Protein AF-A0A7S9CWT5-F1 (afdb_monomer_lite)

Radius of gyration: 16.92 Å; chains: 1; bounding box: 35×38×44 Å

Structure (mmCIF, N/CA/C/O backbone):
data_AF-A0A7S9CWT5-F1
#
_entry.id   AF-A0A7S9CWT5-F1
#
loop_
_atom_site.group_PDB
_atom_site.id
_atom_site.type_symbol
_atom_site.label_atom_id
_atom_site.label_alt_id
_atom_site.label_comp_id
_atom_site.label_asym_id
_atom_site.label_entity_id
_atom_site.label_seq_id
_atom_site.pdbx_PDB_ins_code
_atom_site.Cartn_x
_atom_site.Cartn_y
_atom_site.Cartn_z
_atom_site.occupancy
_atom_site.B_iso_or_equiv
_atom_site.auth_seq_id
_atom_site.auth_comp_id
_atom_site.auth_asym_id
_atom_site.auth_atom_id
_atom_site.pdbx_PDB_model_num
ATOM 1 N N . MET A 1 1 ? -3.783 -3.669 18.165 1.00 46.44 1 MET A N 1
ATOM 2 C CA . MET A 1 1 ? -3.503 -4.380 16.907 1.00 46.44 1 MET A CA 1
ATOM 3 C C . MET A 1 1 ? -2.010 -4.296 16.676 1.00 46.44 1 MET A C 1
ATOM 5 O O . MET A 1 1 ? -1.497 -3.202 16.475 1.00 46.44 1 MET A O 1
ATOM 9 N N . SER A 1 2 ? -1.308 -5.406 16.859 1.00 40.69 2 SER A N 1
ATOM 10 C CA . SER A 1 2 ? 0.125 -5.488 16.589 1.00 40.69 2 SER A CA 1
ATOM 11 C C . SER A 1 2 ? 0.314 -5.320 15.083 1.00 40.69 2 SER A C 1
ATOM 13 O O . SER A 1 2 ? -0.292 -6.064 14.318 1.00 40.69 2 SER A O 1
ATOM 15 N N . ALA A 1 3 ? 1.085 -4.327 14.641 1.00 51.75 3 ALA A N 1
ATOM 16 C CA . ALA A 1 3 ? 1.483 -4.261 13.240 1.00 51.75 3 ALA A CA 1
ATOM 17 C C . ALA A 1 3 ? 2.348 -5.497 12.954 1.00 51.75 3 ALA A C 1
ATOM 19 O O . ALA A 1 3 ? 3.345 -5.715 13.643 1.00 51.75 3 ALA A O 1
ATOM 20 N N . SER A 1 4 ? 1.946 -6.331 11.996 1.00 55.41 4 SER A N 1
ATOM 21 C CA . SER A 1 4 ? 2.753 -7.474 11.569 1.00 55.41 4 SER A CA 1
ATOM 22 C C . SER A 1 4 ? 4.128 -6.981 11.119 1.00 55.41 4 SER A C 1
ATOM 24 O O . SER A 1 4 ? 4.222 -6.036 10.332 1.00 55.41 4 SER A O 1
ATOM 26 N N . VAL A 1 5 ? 5.190 -7.619 11.607 1.00 56.69 5 VAL A N 1
ATOM 27 C CA . VAL A 1 5 ? 6.544 -7.424 11.082 1.00 56.69 5 VAL A CA 1
ATOM 28 C C . VAL A 1 5 ? 6.696 -8.267 9.820 1.00 56.69 5 VAL A C 1
ATOM 30 O O . VAL A 1 5 ? 6.209 -9.395 9.741 1.00 56.69 5 VAL A O 1
ATOM 33 N N . ALA A 1 6 ? 7.373 -7.698 8.826 1.00 55.94 6 ALA A N 1
ATOM 34 C CA . ALA A 1 6 ? 7.677 -8.330 7.553 1.00 55.94 6 ALA A CA 1
ATOM 35 C C . ALA A 1 6 ? 8.203 -9.770 7.739 1.00 55.94 6 ALA A C 1
ATOM 37 O O . ALA A 1 6 ? 9.281 -9.981 8.290 1.00 55.94 6 ALA A O 1
ATOM 38 N N . GLY A 1 7 ? 7.449 -10.764 7.259 1.00 55.72 7 GLY A N 1
ATOM 39 C CA . GLY A 1 7 ? 7.902 -12.158 7.160 1.00 55.72 7 GLY A CA 1
ATOM 40 C C . GLY A 1 7 ? 7.844 -13.022 8.429 1.00 55.72 7 GLY A C 1
ATOM 41 O O . GLY A 1 7 ? 8.304 -14.159 8.359 1.00 55.72 7 GLY A O 1
ATOM 42 N N . THR A 1 8 ? 7.291 -12.553 9.557 1.00 54.16 8 THR A N 1
ATOM 43 C CA . THR A 1 8 ? 7.206 -13.368 10.794 1.00 54.16 8 THR A CA 1
ATOM 44 C C . THR A 1 8 ? 5.799 -13.847 11.153 1.00 54.16 8 THR A C 1
ATOM 46 O O . THR A 1 8 ? 5.676 -14.836 11.873 1.00 54.16 8 THR A O 1
ATOM 49 N N . THR A 1 9 ? 4.743 -13.215 10.629 1.00 64.44 9 THR A N 1
ATOM 50 C CA . THR A 1 9 ? 3.347 -13.651 10.812 1.00 64.44 9 THR A CA 1
ATOM 51 C C . THR A 1 9 ? 2.561 -13.545 9.510 1.00 64.44 9 THR A C 1
ATOM 53 O O . THR A 1 9 ? 2.816 -12.660 8.690 1.00 64.44 9 THR A O 1
ATOM 56 N N . GLN A 1 10 ? 1.598 -14.447 9.318 1.00 70.25 10 GLN A N 1
ATOM 57 C CA . GLN A 1 10 ? 0.665 -14.376 8.197 1.00 70.25 10 GLN A CA 1
ATOM 58 C C . GLN A 1 10 ? -0.193 -13.107 8.327 1.00 70.25 10 GLN A C 1
ATOM 60 O O . GLN A 1 10 ? -0.483 -12.656 9.435 1.00 70.25 10 GLN A O 1
ATOM 65 N N . ILE A 1 11 ? -0.505 -12.466 7.199 1.00 79.06 11 ILE A N 1
ATOM 66 C CA . ILE A 1 11 ? -1.246 -11.199 7.182 1.00 79.06 11 ILE A CA 1
ATOM 67 C C . ILE A 1 11 ? -2.722 -11.499 6.941 1.00 79.06 11 ILE A C 1
ATOM 69 O O . ILE A 1 11 ? -3.057 -12.102 5.926 1.00 79.06 11 ILE A O 1
ATOM 73 N N . ASP A 1 12 ? -3.605 -11.032 7.820 1.00 79.44 12 ASP A N 1
ATOM 74 C CA . ASP A 1 12 ? -5.055 -11.206 7.644 1.00 79.44 12 ASP A CA 1
ATOM 75 C C . ASP A 1 12 ? -5.628 -10.296 6.551 1.00 79.44 12 ASP A C 1
ATOM 77 O O . ASP A 1 12 ? -6.552 -10.675 5.831 1.00 79.44 12 ASP A O 1
ATOM 81 N N . GLY A 1 13 ? -5.063 -9.096 6.405 1.00 84.56 13 GLY A N 1
ATOM 82 C CA . GLY A 1 13 ? -5.418 -8.123 5.378 1.00 84.56 13 GLY A CA 1
ATOM 83 C C . GLY A 1 13 ? -4.906 -6.720 5.701 1.00 84.56 13 GLY A C 1
ATOM 84 O O . GLY A 1 13 ? -4.028 -6.534 6.544 1.00 84.56 13 GLY A O 1
ATOM 85 N N . ILE A 1 14 ? -5.4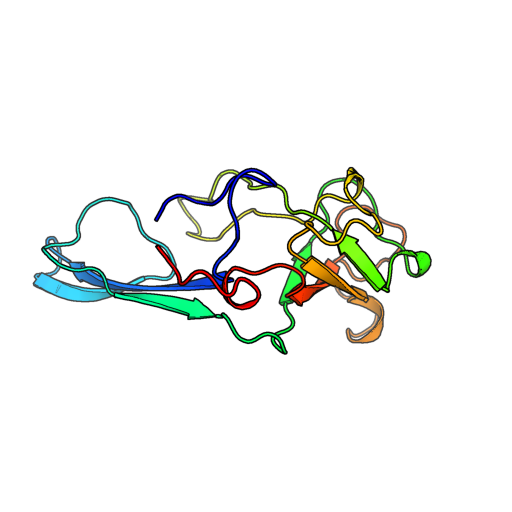73 -5.715 5.034 1.00 87.12 14 ILE A N 1
ATOM 86 C CA . ILE A 1 14 ? -5.133 -4.302 5.242 1.00 87.12 14 ILE A CA 1
ATOM 87 C C . ILE A 1 14 ? -6.119 -3.665 6.221 1.00 87.12 14 ILE A C 1
ATOM 89 O O . ILE A 1 14 ? -7.326 -3.657 5.985 1.00 87.12 14 ILE A O 1
ATOM 93 N N . PHE A 1 15 ? -5.613 -3.095 7.313 1.00 85.31 15 PHE A N 1
ATOM 94 C CA . PHE A 1 15 ? -6.437 -2.364 8.273 1.00 85.31 15 PHE A CA 1
ATOM 95 C C . PHE A 1 15 ? -7.048 -1.111 7.632 1.00 85.31 15 PHE A C 1
ATOM 97 O O . PHE A 1 15 ? -6.331 -0.267 7.098 1.00 85.31 15 PHE A O 1
ATOM 104 N N . TYR A 1 16 ? -8.373 -0.990 7.703 1.00 85.25 16 TYR A N 1
ATOM 105 C CA . TYR A 1 16 ? -9.122 0.145 7.159 1.00 85.25 16 TYR A CA 1
ATOM 106 C C . TYR A 1 16 ? -9.514 1.162 8.240 1.00 85.25 16 TYR A C 1
ATOM 108 O O . TYR A 1 16 ? -9.666 2.351 7.966 1.00 85.25 16 TYR A O 1
ATOM 116 N N . GLY A 1 17 ? -9.665 0.704 9.481 1.00 86.06 17 GLY A N 1
ATOM 117 C CA . GLY A 1 17 ? -10.006 1.547 10.619 1.00 86.06 17 GLY A CA 1
ATOM 118 C C . GLY A 1 17 ? -10.663 0.756 11.738 1.00 86.06 17 GLY A C 1
ATOM 119 O O . GLY A 1 17 ? -10.850 -0.459 11.646 1.00 86.06 17 GLY A O 1
ATOM 120 N N . CYS A 1 18 ? -11.012 1.442 12.818 1.00 87.75 18 CYS A N 1
ATOM 121 C CA . CYS A 1 18 ? -11.715 0.836 13.939 1.00 87.75 18 CYS A CA 1
ATOM 122 C C . CYS A 1 18 ? -12.784 1.763 14.511 1.00 87.75 18 CYS A C 1
ATOM 124 O O . CYS A 1 18 ? -12.681 2.989 14.439 1.00 87.75 18 CYS A O 1
ATOM 126 N N . THR A 1 19 ? -13.802 1.157 15.116 1.00 88.88 19 THR A N 1
ATOM 127 C CA . THR A 1 19 ? -14.762 1.857 15.967 1.00 88.88 19 THR A CA 1
ATOM 128 C C . THR A 1 19 ? -14.649 1.372 17.395 1.00 88.88 19 THR A C 1
ATOM 130 O O . THR A 1 19 ? -14.633 0.165 17.635 1.00 88.88 19 THR A O 1
ATOM 133 N N . TYR A 1 20 ? -14.635 2.305 18.340 1.00 87.12 20 TYR A N 1
ATOM 134 C CA . TYR A 1 20 ? -14.626 1.991 19.766 1.00 87.12 20 TYR A CA 1
ATOM 135 C C . TYR A 1 20 ? -15.349 3.063 20.582 1.00 87.12 20 TYR A C 1
ATOM 137 O O . TYR A 1 20 ? -15.540 4.192 20.121 1.00 87.12 20 TYR A O 1
ATOM 145 N N . LEU A 1 21 ? -15.747 2.717 21.808 1.00 87.25 21 LEU A N 1
ATOM 146 C CA . LEU A 1 21 ? -16.288 3.667 22.778 1.00 87.25 21 LEU A CA 1
ATOM 147 C C . LEU A 1 21 ? -15.147 4.495 23.379 1.00 87.25 21 LEU A C 1
ATOM 149 O O . LEU A 1 21 ? -14.323 3.974 24.131 1.00 87.25 21 LEU A O 1
ATOM 153 N N . SER A 1 22 ? -15.086 5.787 23.052 1.00 82.62 22 SER A N 1
ATOM 154 C CA . SER A 1 22 ? -14.072 6.685 23.609 1.00 82.62 22 SER A CA 1
ATOM 155 C C . SER A 1 22 ? -14.395 7.027 25.063 1.00 82.62 22 SER A C 1
ATOM 157 O O . SER A 1 22 ? -15.443 7.611 25.334 1.00 82.62 22 SER A O 1
ATOM 159 N N . THR A 1 23 ? -13.478 6.742 25.993 1.00 82.06 23 THR A N 1
ATOM 160 C CA . THR A 1 23 ? -13.635 7.124 27.412 1.00 82.06 23 THR A CA 1
ATOM 161 C C . THR A 1 23 ? -13.594 8.633 27.627 1.00 82.06 23 THR A C 1
ATOM 163 O O . THR A 1 23 ? -14.246 9.139 28.534 1.00 82.06 23 THR A O 1
ATOM 166 N N . ALA A 1 24 ? -12.861 9.359 26.781 1.00 82.81 24 ALA A N 1
ATOM 167 C CA . ALA A 1 24 ? -12.751 10.813 26.853 1.00 82.81 24 ALA A CA 1
ATOM 168 C C . ALA A 1 24 ? -14.009 11.529 26.336 1.00 82.81 24 ALA A C 1
ATOM 170 O O . ALA A 1 24 ? -14.367 12.589 26.839 1.00 82.81 24 ALA A O 1
ATOM 171 N N . LEU A 1 25 ? -14.670 10.961 25.321 1.00 84.50 25 LEU A N 1
ATOM 172 C CA . LEU A 1 25 ? -15.819 11.585 24.653 1.00 84.50 25 LEU A CA 1
ATOM 173 C C . LEU A 1 25 ? -17.167 10.955 25.036 1.00 84.50 25 LEU A C 1
ATOM 175 O O . LEU A 1 25 ? -18.206 11.489 24.655 1.00 84.50 25 LEU A O 1
ATOM 179 N N . GLY A 1 26 ? -17.166 9.815 25.733 1.00 84.75 26 GLY A N 1
ATOM 180 C CA . GLY A 1 26 ? -18.373 9.108 26.176 1.00 84.75 26 GLY A CA 1
ATOM 181 C C . GLY A 1 26 ? -19.252 8.564 25.043 1.00 84.75 26 GLY A C 1
ATOM 182 O O . GLY A 1 26 ? -20.428 8.291 25.264 1.00 84.75 26 GLY A O 1
ATOM 183 N N . ARG A 1 27 ? -18.718 8.431 23.822 1.00 85.88 27 ARG A N 1
ATOM 184 C CA . ARG A 1 27 ? -19.462 7.983 22.633 1.00 85.88 27 ARG A CA 1
ATOM 185 C C . ARG A 1 27 ? -18.615 7.107 21.718 1.00 85.88 27 ARG A C 1
ATOM 187 O O . ARG A 1 27 ? -17.384 7.151 21.778 1.00 85.88 27 ARG A O 1
ATOM 194 N N . GLN A 1 28 ? -19.275 6.343 20.851 1.00 86.12 28 GLN A N 1
ATOM 195 C CA . GLN A 1 28 ? -18.601 5.564 19.817 1.00 86.12 28 GLN A CA 1
ATOM 196 C C . GLN A 1 28 ? -17.975 6.503 18.781 1.00 86.12 28 GLN A C 1
ATOM 198 O O . GLN A 1 28 ? -18.616 7.444 18.306 1.00 86.12 28 GLN A O 1
ATOM 203 N N . VAL A 1 29 ? -16.708 6.262 18.458 1.00 87.81 29 VAL A N 1
ATOM 204 C CA . VAL A 1 29 ? -15.942 7.047 17.488 1.00 87.81 29 VAL A CA 1
ATOM 205 C C . VAL A 1 29 ? -15.323 6.131 16.446 1.00 87.81 29 VAL A C 1
ATOM 207 O O . VAL A 1 29 ? -14.901 5.023 16.768 1.00 87.81 29 VAL A O 1
ATOM 210 N N . TRP A 1 30 ? -15.273 6.609 15.205 1.00 88.06 30 TRP A N 1
ATOM 211 C CA . TRP A 1 30 ? -14.456 6.022 14.148 1.00 88.06 30 TRP A CA 1
ATOM 212 C C . TRP A 1 30 ? -13.048 6.609 14.216 1.00 88.06 30 TRP A C 1
ATOM 214 O O . TRP A 1 30 ? -12.902 7.825 14.348 1.00 88.06 30 TRP A O 1
ATOM 224 N N . GLN A 1 31 ? -12.030 5.760 14.097 1.00 84.19 31 GLN A N 1
ATOM 225 C CA . GLN A 1 31 ? -10.635 6.167 13.964 1.00 84.19 31 GLN A CA 1
ATOM 226 C C . GLN A 1 31 ? -9.957 5.382 12.838 1.00 84.19 31 GLN A C 1
ATOM 228 O O . GLN A 1 31 ? -10.157 4.176 12.684 1.00 84.19 31 GLN A O 1
ATOM 233 N N . ASN A 1 32 ? -9.116 6.070 12.068 1.00 81.56 32 ASN A N 1
ATOM 234 C CA . ASN A 1 32 ? -8.270 5.477 11.024 1.00 81.56 32 ASN A CA 1
ATOM 235 C C . ASN A 1 32 ? -7.039 4.746 11.594 1.00 81.56 32 ASN A C 1
ATOM 237 O O . ASN A 1 32 ? -6.366 4.021 10.867 1.00 81.56 32 ASN A O 1
ATOM 241 N N . TYR A 1 33 ? -6.757 4.912 12.886 1.00 79.94 33 TYR A N 1
ATOM 242 C CA . TYR A 1 33 ? -5.690 4.234 13.613 1.00 79.94 33 TYR A CA 1
ATOM 243 C C . TYR A 1 33 ? -6.181 3.800 14.999 1.00 79.94 33 TYR A C 1
ATOM 245 O O . TYR A 1 33 ? -7.174 4.314 15.512 1.00 79.94 33 TYR A O 1
ATOM 253 N N . TYR A 1 34 ? -5.472 2.864 15.629 1.00 77.50 34 TYR A N 1
ATOM 254 C CA . TYR A 1 34 ? -5.745 2.468 17.009 1.00 77.50 34 TYR A CA 1
ATOM 255 C C . TYR A 1 34 ? -4.603 2.909 17.929 1.00 77.50 34 TYR A C 1
ATOM 257 O O . TYR A 1 34 ? -3.495 2.385 17.844 1.00 77.50 34 TYR A O 1
ATOM 265 N N . ALA A 1 35 ? -4.882 3.850 18.837 1.00 69.88 35 ALA A N 1
ATOM 266 C CA . ALA A 1 35 ? -3.892 4.448 19.739 1.00 69.88 35 ALA A CA 1
ATOM 267 C C . ALA A 1 35 ? -3.452 3.540 20.908 1.00 69.88 35 ALA A C 1
ATOM 269 O O . ALA A 1 35 ? -2.664 3.961 21.752 1.00 69.88 35 ALA A O 1
ATOM 270 N N . GLY A 1 36 ? -3.992 2.321 21.019 1.00 68.69 36 GLY A N 1
ATOM 271 C CA . GLY A 1 36 ? -3.672 1.392 22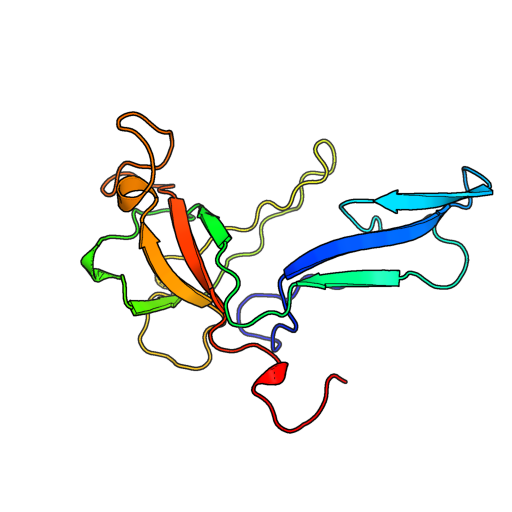.111 1.00 68.69 36 GLY A CA 1
ATOM 272 C C . GLY A 1 36 ? -4.303 1.737 23.466 1.00 68.69 36 GLY A C 1
ATOM 273 O O . GLY A 1 36 ? -4.289 0.901 24.363 1.00 68.69 36 GLY A O 1
ATOM 274 N N . SER A 1 37 ? -4.872 2.935 23.619 1.00 66.00 37 SER A N 1
ATOM 275 C CA . SER A 1 37 ? -5.462 3.449 24.859 1.00 66.00 37 SER A CA 1
ATOM 276 C C . SER A 1 37 ? -6.671 4.350 24.563 1.00 66.00 37 SER A C 1
ATOM 278 O O . SER A 1 37 ? -6.807 4.876 23.459 1.00 66.00 37 SER A O 1
ATOM 280 N N . GLY A 1 38 ? -7.575 4.509 25.536 1.00 63.16 38 GLY A N 1
ATOM 281 C CA . GLY A 1 38 ? -8.748 5.392 25.415 1.00 63.16 38 GLY A CA 1
ATOM 282 C C . GLY A 1 38 ? -10.021 4.740 24.864 1.00 63.16 38 GLY A C 1
ATOM 283 O O . GLY A 1 38 ? -11.029 5.431 24.698 1.00 63.16 38 GLY A O 1
ATOM 284 N N . ALA A 1 39 ? -9.995 3.429 24.615 1.00 68.38 39 ALA A N 1
ATOM 285 C CA . ALA A 1 39 ? -11.188 2.624 24.388 1.00 68.38 39 ALA A CA 1
ATOM 286 C C . ALA A 1 39 ? -11.694 2.037 25.714 1.00 68.38 39 ALA A C 1
ATOM 288 O O . ALA A 1 39 ? -10.907 1.504 26.496 1.00 68.38 39 ALA A O 1
ATOM 289 N N . ALA A 1 40 ? -12.998 2.137 25.968 1.00 67.25 40 ALA A N 1
ATOM 290 C CA . ALA A 1 40 ? -13.673 1.344 26.990 1.00 67.25 40 ALA A CA 1
ATOM 291 C C . ALA A 1 40 ? -14.317 0.119 26.335 1.00 67.25 40 ALA A C 1
ATOM 293 O O . ALA A 1 40 ? -15.169 0.271 25.463 1.00 67.25 40 ALA A O 1
ATOM 294 N N . GLY A 1 41 ? -13.946 -1.076 26.796 1.00 74.25 41 GLY A N 1
ATOM 295 C CA . GLY A 1 41 ? -14.520 -2.333 26.314 1.00 74.25 41 GLY A CA 1
ATOM 296 C C . GLY A 1 41 ? -14.013 -2.749 24.932 1.00 74.25 41 GLY A C 1
ATOM 297 O O . GLY A 1 41 ? -12.848 -2.528 24.597 1.00 74.25 41 GLY A O 1
ATOM 298 N N . ASP A 1 42 ? -14.895 -3.383 24.159 1.00 80.00 42 ASP A N 1
ATOM 299 C CA . ASP A 1 42 ? -14.555 -4.012 22.884 1.00 80.00 42 ASP A CA 1
ATOM 300 C C . ASP A 1 42 ? -14.257 -2.990 21.777 1.00 80.00 42 ASP A C 1
ATOM 302 O O . ASP A 1 42 ? -14.891 -1.936 21.657 1.00 80.00 42 ASP A O 1
ATOM 306 N N . VAL A 1 43 ? -13.288 -3.334 20.928 1.00 83.44 43 VAL A N 1
ATOM 307 C CA . VAL A 1 43 ? -12.890 -2.551 19.754 1.00 83.44 43 VAL A CA 1
ATOM 308 C C . VAL A 1 43 ? -13.260 -3.338 18.506 1.00 83.44 43 VAL A C 1
ATOM 310 O O . VAL A 1 43 ? -12.778 -4.450 18.302 1.00 83.44 43 VAL A O 1
ATOM 313 N N . THR A 1 44 ? -14.077 -2.752 17.633 1.00 86.06 44 THR A N 1
ATOM 314 C CA . THR A 1 44 ? -14.396 -3.350 16.332 1.00 86.06 44 THR A CA 1
ATOM 315 C C . THR A 1 44 ? -13.406 -2.840 15.290 1.00 86.06 44 THR A C 1
ATOM 317 O O . THR A 1 44 ? -13.408 -1.652 14.965 1.00 86.06 44 THR A O 1
ATOM 320 N N . ALA A 1 45 ? -12.555 -3.724 14.771 1.00 85.75 45 ALA A N 1
ATOM 321 C CA . ALA A 1 45 ? -11.604 -3.425 13.702 1.00 85.75 45 ALA A CA 1
ATOM 322 C C . ALA A 1 45 ? -12.151 -3.857 12.335 1.00 85.75 45 ALA A C 1
ATOM 324 O O . ALA A 1 45 ? -12.724 -4.936 12.198 1.00 85.75 45 ALA A O 1
ATOM 325 N N . TYR A 1 46 ? -11.930 -3.027 11.321 1.00 87.31 46 TYR A N 1
ATOM 326 C CA . TYR A 1 46 ? -12.311 -3.285 9.938 1.00 87.31 46 TYR A CA 1
ATOM 327 C C . TYR A 1 46 ? -11.051 -3.569 9.128 1.00 87.31 46 TYR A C 1
ATOM 329 O O . TYR A 1 46 ? -10.123 -2.756 9.095 1.00 87.31 46 TYR A O 1
ATOM 337 N N . ILE A 1 47 ? -11.019 -4.731 8.482 1.00 86.38 47 ILE A N 1
ATOM 338 C CA . ILE A 1 47 ? -9.870 -5.211 7.715 1.00 86.38 47 ILE A CA 1
ATOM 339 C C . ILE A 1 47 ? -10.345 -5.526 6.297 1.00 86.38 47 ILE A C 1
ATOM 341 O O . ILE A 1 47 ? -11.277 -6.309 6.101 1.00 86.38 47 ILE A O 1
ATOM 345 N N . CYS A 1 48 ? -9.703 -4.916 5.303 1.00 88.00 48 CYS A N 1
ATOM 346 C CA . CYS A 1 48 ? -9.879 -5.287 3.910 1.00 88.00 48 CYS A CA 1
ATOM 347 C C . CYS A 1 48 ? -9.104 -6.575 3.650 1.00 88.00 48 CYS A C 1
ATOM 349 O O . CYS A 1 48 ? -7.876 -6.609 3.710 1.00 88.00 48 CYS A O 1
ATOM 351 N N . THR A 1 49 ? -9.850 -7.635 3.388 1.00 85.25 49 THR A N 1
ATOM 352 C CA . THR A 1 49 ? -9.326 -8.991 3.220 1.00 85.25 49 THR A CA 1
ATOM 353 C C . THR A 1 49 ? -9.572 -9.531 1.809 1.00 85.25 49 THR A C 1
ATOM 355 O O . THR A 1 49 ? -9.142 -10.639 1.485 1.00 85.25 49 THR A O 1
ATOM 358 N N . ASP A 1 50 ? -10.280 -8.769 0.971 1.00 85.00 50 ASP A N 1
ATOM 359 C CA . ASP A 1 50 ? -10.664 -9.136 -0.391 1.00 85.00 50 ASP A CA 1
ATOM 360 C C . ASP A 1 50 ? -9.428 -9.481 -1.250 1.00 85.00 50 ASP A C 1
ATOM 362 O O . ASP A 1 50 ? -8.529 -8.645 -1.373 1.00 85.00 50 ASP A O 1
ATOM 366 N N . PRO A 1 51 ? -9.344 -10.702 -1.822 1.00 76.56 51 PRO A N 1
ATOM 367 C CA . PRO A 1 51 ? -8.217 -11.096 -2.664 1.00 76.56 51 PRO A CA 1
ATOM 368 C C . PRO A 1 51 ? -8.104 -10.284 -3.962 1.00 76.56 51 PRO A C 1
ATOM 370 O O . PRO A 1 51 ? -7.010 -10.217 -4.524 1.00 76.56 51 PRO A O 1
ATOM 373 N N . GLU A 1 52 ? -9.197 -9.683 -4.439 1.00 84.25 52 GLU A N 1
ATOM 374 C CA . GLU A 1 52 ? -9.208 -8.858 -5.653 1.00 84.25 52 GLU A CA 1
ATOM 375 C C . GLU A 1 52 ? -8.901 -7.382 -5.368 1.00 84.25 52 GLU A C 1
ATOM 377 O O . GLU A 1 52 ? -8.700 -6.601 -6.301 1.00 84.25 52 GLU A O 1
ATOM 382 N N . ALA A 1 53 ? -8.801 -6.987 -4.093 1.00 87.56 53 ALA A N 1
ATOM 383 C CA . ALA A 1 53 ? -8.444 -5.622 -3.743 1.00 87.56 53 ALA A CA 1
ATOM 384 C C . ALA A 1 53 ? -7.020 -5.283 -4.207 1.00 87.56 53 ALA A C 1
ATOM 386 O O . ALA A 1 53 ? -6.049 -6.004 -3.950 1.00 87.56 53 ALA A O 1
ATOM 387 N N . GLN A 1 54 ? -6.909 -4.132 -4.867 1.00 92.25 54 GLN A N 1
ATOM 388 C CA . GLN A 1 54 ? -5.651 -3.559 -5.320 1.00 92.25 54 GLN A CA 1
ATOM 389 C C . GLN A 1 54 ? -5.348 -2.284 -4.540 1.00 92.25 54 GLN A C 1
ATOM 391 O O . GLN A 1 54 ? -6.223 -1.444 -4.323 1.00 92.25 54 GLN A O 1
ATOM 396 N N . PHE A 1 55 ? -4.089 -2.127 -4.145 1.00 91.75 55 PHE A N 1
ATOM 397 C CA . PHE A 1 55 ? -3.629 -1.001 -3.343 1.00 91.75 55 PHE A CA 1
ATOM 398 C C . PHE A 1 55 ? -2.459 -0.316 -4.029 1.00 91.75 55 PHE A C 1
ATOM 400 O O . PHE A 1 55 ? -1.541 -0.973 -4.513 1.00 91.75 55 PHE A O 1
ATOM 407 N N . ILE A 1 56 ? -2.472 1.015 -4.035 1.00 93.12 56 ILE A N 1
ATOM 408 C CA . ILE A 1 56 ? -1.324 1.803 -4.479 1.00 93.12 56 ILE A CA 1
ATOM 409 C C . ILE A 1 56 ? -0.413 2.019 -3.276 1.00 93.12 56 ILE A C 1
ATOM 411 O O . ILE A 1 56 ? -0.819 2.633 -2.288 1.00 93.12 56 ILE A O 1
ATOM 415 N N . VAL A 1 57 ? 0.829 1.567 -3.384 1.00 92.12 57 VAL A N 1
ATOM 416 C CA . VAL A 1 57 ? 1.840 1.656 -2.330 1.00 92.12 57 VAL A CA 1
ATOM 417 C C . VAL A 1 57 ? 3.135 2.231 -2.888 1.00 92.12 57 VAL A C 1
ATOM 419 O O . VAL A 1 57 ? 3.461 2.057 -4.060 1.00 92.12 57 VAL A O 1
ATOM 422 N N . GLN A 1 58 ? 3.855 2.974 -2.054 1.00 92.75 58 GLN A N 1
ATOM 423 C CA . GLN A 1 58 ? 5.149 3.540 -2.410 1.00 92.75 58 GLN A CA 1
ATOM 424 C C . GLN A 1 58 ? 6.259 2.514 -2.185 1.00 92.75 58 GLN A C 1
ATOM 426 O O . GLN A 1 58 ? 6.227 1.743 -1.223 1.00 92.75 58 GLN A O 1
ATOM 431 N N . SER A 1 59 ? 7.258 2.537 -3.052 1.00 93.31 59 SER A N 1
ATOM 432 C CA . SER A 1 59 ? 8.488 1.783 -2.883 1.00 93.31 59 SER A CA 1
ATOM 433 C C . SER A 1 59 ? 9.426 2.467 -1.859 1.00 93.31 59 SER A C 1
ATOM 435 O O . SER A 1 59 ? 9.385 3.686 -1.676 1.00 93.31 59 SER A O 1
ATOM 437 N N . ASN A 1 60 ? 10.227 1.685 -1.121 1.00 88.25 60 ASN A N 1
ATOM 438 C CA . ASN A 1 60 ? 11.093 2.181 -0.044 1.00 88.25 60 ASN A CA 1
ATOM 439 C C . ASN A 1 60 ? 12.363 2.927 -0.505 1.00 88.25 60 ASN A C 1
ATOM 441 O O . ASN A 1 60 ? 12.510 4.080 -0.147 1.00 88.25 60 ASN A O 1
ATOM 445 N N . ASN A 1 61 ? 13.290 2.313 -1.257 1.00 84.88 61 ASN A N 1
ATOM 446 C CA . ASN A 1 61 ? 14.603 2.938 -1.529 1.00 84.88 61 ASN A CA 1
ATOM 447 C C . ASN A 1 61 ? 15.035 2.988 -3.011 1.00 84.88 61 ASN A C 1
ATOM 449 O O . ASN A 1 61 ? 15.863 3.813 -3.384 1.00 84.88 61 ASN A O 1
ATOM 453 N N . THR A 1 62 ? 14.493 2.127 -3.873 1.00 90.94 62 THR A N 1
ATOM 454 C CA . THR A 1 62 ? 14.836 2.049 -5.307 1.00 90.94 62 THR A CA 1
ATOM 455 C C . THR A 1 62 ? 13.584 2.013 -6.179 1.00 90.94 62 THR A C 1
ATOM 457 O O . THR A 1 62 ? 12.481 1.794 -5.691 1.00 90.94 62 THR A O 1
ATOM 460 N N . ALA A 1 63 ? 13.701 2.232 -7.484 1.00 92.31 63 ALA A N 1
ATOM 461 C CA . ALA A 1 63 ? 12.541 2.051 -8.350 1.00 92.31 63 ALA A CA 1
ATOM 462 C C . ALA A 1 63 ? 12.146 0.565 -8.429 1.00 92.31 63 ALA A C 1
ATOM 464 O O . ALA A 1 63 ? 13.017 -0.305 -8.479 1.00 92.31 63 ALA A O 1
ATOM 465 N N . ILE A 1 64 ? 10.843 0.286 -8.458 1.00 93.88 64 ILE A N 1
ATOM 466 C CA . ILE A 1 64 ? 10.293 -0.990 -8.935 1.00 93.88 64 ILE A CA 1
ATOM 467 C C . ILE A 1 64 ? 10.058 -0.854 -10.438 1.00 93.88 64 ILE A C 1
ATOM 469 O O . ILE A 1 64 ? 9.344 0.053 -10.875 1.00 93.88 64 ILE A O 1
ATOM 473 N N . ALA A 1 65 ? 10.660 -1.738 -11.222 1.00 93.56 65 ALA A N 1
ATOM 474 C CA . ALA A 1 65 ? 10.651 -1.669 -12.672 1.00 93.56 65 ALA A CA 1
ATOM 475 C C . ALA A 1 65 ? 9.466 -2.434 -13.276 1.00 93.56 65 ALA A C 1
ATOM 477 O O . ALA A 1 65 ? 8.809 -3.258 -12.644 1.00 93.56 65 ALA A O 1
ATOM 478 N N . PHE A 1 66 ? 9.223 -2.205 -14.568 1.00 92.75 66 PHE A N 1
ATOM 479 C CA . PHE A 1 66 ? 8.184 -2.923 -15.314 1.00 92.75 66 PHE A CA 1
ATOM 480 C C . PHE A 1 66 ? 8.435 -4.440 -15.360 1.00 92.75 66 PHE A C 1
ATOM 482 O O . PHE A 1 66 ? 7.494 -5.224 -15.411 1.00 92.75 66 PHE A O 1
ATOM 489 N N . ALA A 1 67 ? 9.704 -4.855 -15.305 1.00 94.25 67 ALA A N 1
ATOM 490 C CA . ALA A 1 67 ? 10.095 -6.262 -15.273 1.00 94.25 67 ALA A CA 1
ATOM 491 C C . ALA A 1 67 ? 9.701 -6.979 -13.967 1.00 94.25 67 ALA A C 1
ATOM 493 O O . ALA A 1 67 ? 9.615 -8.203 -13.960 1.00 94.25 67 ALA A O 1
ATOM 494 N N . ASP A 1 68 ? 9.433 -6.232 -12.892 1.00 94.00 68 ASP A N 1
ATOM 495 C CA . ASP A 1 68 ? 9.051 -6.788 -11.589 1.00 94.00 68 ASP A CA 1
ATOM 496 C C . ASP A 1 68 ? 7.543 -7.085 -11.500 1.00 94.00 68 ASP A C 1
ATOM 498 O O . ASP A 1 68 ? 7.074 -7.697 -10.538 1.00 94.00 68 ASP A O 1
ATOM 502 N N . ILE A 1 69 ? 6.759 -6.671 -12.505 1.00 94.00 69 ILE A N 1
ATOM 503 C CA . ILE A 1 69 ? 5.329 -6.979 -12.571 1.00 94.00 69 ILE A CA 1
ATOM 504 C C . ILE A 1 69 ? 5.150 -8.499 -12.634 1.00 94.00 69 ILE A C 1
ATOM 506 O O . ILE A 1 69 ? 5.702 -9.191 -13.487 1.00 94.00 69 ILE A O 1
ATOM 510 N N . GLY A 1 70 ? 4.332 -9.020 -11.723 1.00 93.12 70 GLY A N 1
ATOM 511 C CA . GLY A 1 70 ? 4.080 -10.445 -11.567 1.00 93.12 70 GLY A CA 1
ATOM 512 C C . GLY A 1 70 ? 4.947 -11.125 -10.509 1.00 93.12 70 GLY A C 1
ATOM 513 O O . GLY A 1 70 ? 4.591 -12.247 -10.134 1.00 93.12 70 GLY A O 1
ATOM 514 N N . ALA A 1 71 ? 5.994 -10.468 -9.996 1.00 95.62 71 ALA A N 1
ATOM 515 C CA . ALA A 1 71 ? 6.770 -10.938 -8.853 1.00 95.62 71 ALA A CA 1
ATOM 516 C C . ALA A 1 71 ? 6.050 -10.663 -7.521 1.00 95.62 71 ALA A C 1
ATOM 518 O O . ALA A 1 71 ? 5.145 -9.823 -7.428 1.00 95.62 71 ALA A O 1
ATOM 519 N N . ASN A 1 72 ? 6.464 -11.384 -6.480 1.00 93.94 72 ASN A N 1
ATOM 520 C CA . ASN A 1 72 ? 5.972 -11.193 -5.123 1.00 93.94 72 ASN A CA 1
ATOM 521 C C . ASN A 1 72 ? 6.935 -10.298 -4.339 1.00 93.94 72 ASN A C 1
ATOM 523 O O . ASN A 1 72 ? 8.140 -10.289 -4.594 1.00 93.94 72 ASN A O 1
ATOM 527 N N . ILE A 1 73 ? 6.399 -9.548 -3.382 1.00 93.00 73 ILE A N 1
ATOM 528 C CA . ILE A 1 73 ? 7.142 -8.535 -2.634 1.00 93.00 73 ILE A CA 1
ATOM 529 C C . ILE A 1 73 ? 6.677 -8.493 -1.175 1.00 93.00 73 ILE A C 1
ATOM 531 O O . ILE A 1 73 ? 5.510 -8.753 -0.858 1.00 93.00 73 ILE A O 1
ATOM 535 N N . ASN A 1 74 ? 7.606 -8.179 -0.278 1.00 91.69 74 ASN A N 1
ATOM 536 C CA . ASN A 1 74 ? 7.320 -7.867 1.113 1.00 91.69 74 ASN A CA 1
ATOM 537 C C . ASN A 1 74 ? 7.179 -6.357 1.324 1.00 91.69 74 ASN A C 1
ATOM 539 O O . ASN A 1 74 ? 7.502 -5.532 0.471 1.00 91.69 74 ASN A O 1
ATOM 543 N N . PHE A 1 75 ? 6.715 -5.986 2.504 1.00 89.62 75 PHE A N 1
ATOM 544 C CA . PHE A 1 75 ? 6.667 -4.602 2.942 1.00 89.62 75 PHE A CA 1
ATOM 545 C C . PHE A 1 75 ? 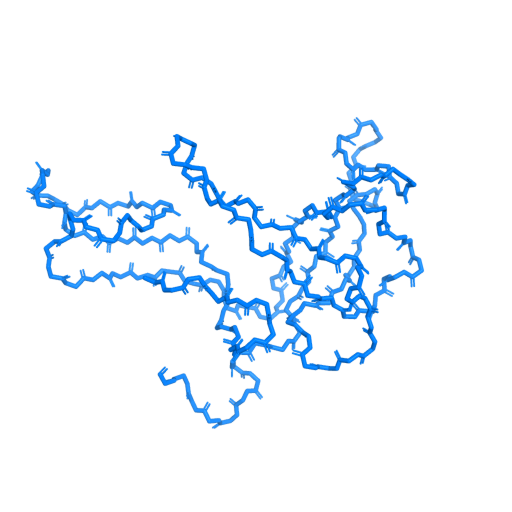7.679 -4.375 4.057 1.00 89.62 75 PHE A C 1
ATOM 547 O O . PHE A 1 75 ? 8.067 -5.301 4.763 1.00 89.62 75 PHE A O 1
ATOM 554 N N . VAL A 1 76 ? 8.073 -3.125 4.234 1.00 88.56 76 VAL A N 1
ATOM 555 C CA . VAL A 1 76 ? 8.770 -2.646 5.417 1.00 88.56 76 VAL A CA 1
ATOM 556 C C . VAL A 1 76 ? 7.791 -1.795 6.217 1.00 88.56 76 VAL A C 1
ATOM 558 O O . VAL A 1 76 ? 7.170 -0.864 5.697 1.00 88.56 76 VAL A O 1
ATOM 561 N N . ALA A 1 77 ? 7.615 -2.141 7.490 1.00 80.62 77 ALA A N 1
ATOM 562 C CA . ALA A 1 77 ? 6.823 -1.335 8.405 1.00 80.62 77 ALA A CA 1
ATOM 563 C C . ALA A 1 77 ? 7.640 -0.101 8.811 1.00 80.62 77 ALA A C 1
ATOM 565 O O . ALA A 1 77 ? 8.716 -0.226 9.394 1.00 80.62 77 ALA A O 1
ATOM 566 N N . GLY A 1 78 ? 7.132 1.088 8.493 1.00 75.19 78 GLY A N 1
ATOM 567 C CA . GLY A 1 78 ? 7.681 2.344 8.996 1.00 75.19 78 GLY A CA 1
ATOM 568 C C . GLY A 1 78 ? 7.118 2.704 10.372 1.00 75.19 78 GLY A C 1
ATOM 569 O O . GLY A 1 78 ? 6.107 2.156 10.816 1.00 75.19 78 GLY A O 1
ATOM 570 N N . THR A 1 79 ? 7.747 3.672 11.042 1.00 75.75 79 THR A N 1
ATOM 571 C CA . THR A 1 79 ? 7.201 4.272 12.269 1.00 75.75 79 THR A CA 1
ATOM 572 C C . THR A 1 79 ? 5.943 5.073 11.924 1.00 75.75 79 THR A C 1
ATOM 574 O O . THR A 1 79 ? 6.052 6.036 11.156 1.00 75.75 79 THR A O 1
ATOM 577 N N . PRO A 1 80 ? 4.755 4.722 12.452 1.00 71.00 80 PRO A N 1
ATOM 578 C CA . PRO A 1 80 ? 3.527 5.460 12.170 1.00 71.00 80 PRO A CA 1
ATOM 579 C C . PRO A 1 80 ? 3.662 6.936 12.553 1.00 71.00 80 PRO A C 1
ATOM 581 O O . PRO A 1 80 ? 4.258 7.266 13.581 1.00 71.00 80 PRO A O 1
ATOM 584 N N . ASN A 1 81 ? 3.094 7.833 11.747 1.00 72.94 81 ASN A N 1
ATOM 585 C CA . ASN A 1 81 ? 3.124 9.258 12.057 1.00 72.94 81 ASN A CA 1
ATOM 586 C C . ASN A 1 81 ? 2.015 9.584 13.069 1.00 72.94 81 ASN A C 1
ATOM 588 O O . ASN A 1 81 ? 0.833 9.504 12.748 1.00 72.94 81 ASN A O 1
ATOM 592 N N . SER A 1 82 ? 2.387 9.972 14.290 1.00 69.12 82 SER A N 1
ATOM 593 C CA . SER A 1 82 ? 1.437 10.287 15.366 1.00 69.12 82 SER A CA 1
ATOM 594 C C . SER A 1 82 ? 0.655 11.587 15.149 1.00 69.12 82 SER A C 1
ATOM 596 O O . SER A 1 82 ? -0.386 11.782 15.771 1.00 69.12 82 SER A O 1
ATOM 598 N N . THR A 1 83 ? 1.129 12.474 14.271 1.00 72.75 83 THR A N 1
ATOM 599 C CA . THR A 1 83 ? 0.458 13.735 13.930 1.00 72.75 83 THR A CA 1
ATOM 600 C C . THR A 1 83 ? -0.579 13.533 12.831 1.00 72.75 83 THR A C 1
ATOM 602 O O . THR A 1 83 ? -1.721 13.955 12.984 1.00 72.75 83 THR A O 1
ATOM 605 N N . THR A 1 84 ? -0.202 12.875 11.731 1.00 75.12 84 THR A N 1
ATOM 606 C CA . THR A 1 84 ? -1.107 12.649 10.589 1.00 75.12 84 THR A CA 1
ATOM 607 C C . THR A 1 84 ? -1.931 11.372 10.720 1.00 75.12 84 THR A C 1
ATOM 609 O O . THR A 1 84 ? -2.892 11.194 9.978 1.00 75.12 84 THR A O 1
ATOM 612 N N . GLN A 1 85 ? -1.573 10.499 11.669 1.00 72.31 85 GLN A N 1
ATOM 613 C CA . GLN A 1 85 ? -2.245 9.229 11.964 1.00 72.31 85 GLN A CA 1
ATOM 614 C C . GLN A 1 85 ? -2.270 8.267 10.765 1.00 72.31 85 GLN A C 1
ATOM 616 O O . GLN A 1 85 ? -3.101 7.365 10.695 1.00 72.31 85 GLN A O 1
ATOM 621 N N . PHE A 1 86 ? -1.340 8.445 9.822 1.00 73.62 86 PHE A N 1
ATOM 622 C CA . PHE A 1 86 ? -1.189 7.582 8.656 1.00 73.62 86 PHE A CA 1
ATOM 623 C C . PHE A 1 86 ? -0.062 6.566 8.836 1.00 73.62 86 PHE A C 1
ATOM 625 O O . PHE A 1 86 ? 0.949 6.813 9.504 1.00 73.62 86 PHE A O 1
ATOM 632 N N . ALA A 1 87 ? -0.243 5.417 8.185 1.00 76.12 87 ALA A N 1
ATOM 633 C CA . ALA A 1 87 ? 0.800 4.418 8.041 1.00 76.12 87 ALA A CA 1
ATOM 634 C C . ALA A 1 87 ? 1.936 4.956 7.159 1.00 76.12 87 ALA A C 1
ATOM 636 O O . ALA A 1 87 ? 1.706 5.639 6.165 1.00 76.12 87 ALA A O 1
ATOM 637 N N . THR A 1 88 ? 3.16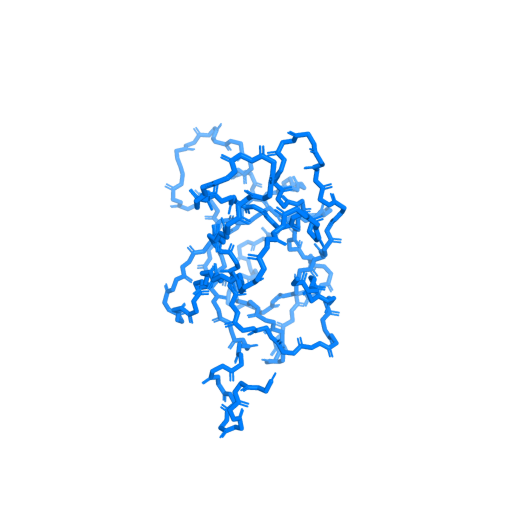4 4.597 7.514 1.00 82.94 88 THR A N 1
ATOM 638 C CA . THR A 1 88 ? 4.394 4.937 6.779 1.00 82.94 88 THR A CA 1
ATOM 639 C C . THR A 1 88 ? 5.037 3.690 6.171 1.00 82.94 88 THR A C 1
ATOM 641 O O . THR A 1 88 ? 6.232 3.658 5.897 1.00 82.94 88 THR A O 1
ATOM 644 N N . SER A 1 89 ? 4.244 2.628 6.001 1.00 86.62 89 SER A N 1
ATOM 645 C CA . SER A 1 89 ? 4.715 1.375 5.415 1.00 86.62 89 SER A CA 1
ATOM 646 C C . SER A 1 89 ? 4.953 1.542 3.917 1.00 86.62 89 SER A C 1
ATOM 648 O O . SER A 1 89 ? 4.158 2.177 3.223 1.00 86.62 89 SER A O 1
ATOM 650 N N . ALA A 1 90 ? 6.030 0.938 3.432 1.00 90.19 90 ALA A N 1
ATOM 651 C CA . ALA A 1 90 ? 6.418 0.932 2.027 1.00 90.19 90 ALA A CA 1
ATOM 652 C C . ALA A 1 90 ? 6.665 -0.507 1.569 1.00 90.19 90 ALA A C 1
ATOM 654 O O . ALA A 1 90 ? 6.885 -1.392 2.396 1.00 90.19 90 ALA A O 1
ATOM 655 N N . VAL A 1 91 ? 6.647 -0.760 0.263 1.00 91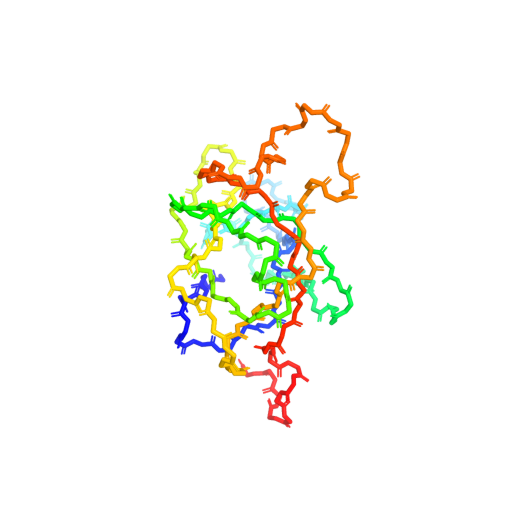.94 91 VAL A N 1
ATOM 656 C CA . VAL A 1 91 ? 7.108 -2.053 -0.263 1.00 91.94 91 VAL A CA 1
ATOM 657 C C . VAL A 1 91 ? 8.627 -2.078 -0.378 1.00 91.94 91 VAL A C 1
ATOM 659 O O . VAL A 1 91 ? 9.245 -1.091 -0.787 1.00 91.94 91 VAL A O 1
ATOM 662 N N . ASP A 1 92 ? 9.225 -3.206 0.002 1.00 92.06 92 ASP A N 1
ATOM 663 C CA . ASP A 1 92 ? 10.674 -3.382 0.028 1.00 92.06 92 ASP A CA 1
ATOM 664 C C . ASP A 1 92 ? 11.150 -4.079 -1.248 1.00 92.06 92 ASP A C 1
ATOM 666 O O . ASP A 1 92 ? 10.975 -5.284 -1.441 1.00 92.06 92 ASP A O 1
ATOM 670 N N . GLN A 1 93 ? 11.789 -3.306 -2.117 1.00 92.25 93 GLN A N 1
ATOM 671 C CA . GLN A 1 93 ? 12.286 -3.751 -3.415 1.00 92.25 93 GLN A CA 1
ATOM 672 C C . GLN A 1 93 ? 13.342 -4.852 -3.289 1.00 92.25 93 GLN A C 1
ATOM 674 O O . GLN A 1 93 ? 13.459 -5.691 -4.178 1.00 92.25 93 GLN A O 1
ATOM 679 N N . SER A 1 94 ? 14.090 -4.894 -2.180 1.00 91.69 94 SER A N 1
ATOM 680 C CA . SER A 1 94 ? 15.106 -5.930 -1.953 1.00 91.69 94 SER A CA 1
ATOM 681 C C . SER A 1 94 ? 14.504 -7.326 -1.761 1.00 91.69 94 SER A C 1
ATOM 683 O O . SER A 1 94 ? 15.206 -8.330 -1.870 1.00 91.69 94 SER A O 1
ATOM 685 N N . THR A 1 95 ? 13.196 -7.396 -1.506 1.00 92.75 95 THR A N 1
ATOM 686 C CA . THR A 1 95 ? 12.463 -8.645 -1.270 1.00 92.75 95 THR A CA 1
ATOM 687 C C . THR A 1 95 ? 11.755 -9.182 -2.511 1.00 92.75 95 THR A C 1
ATOM 689 O O . THR A 1 95 ? 11.096 -10.219 -2.421 1.00 92.75 95 THR A O 1
ATOM 692 N N . ILE A 1 96 ? 11.876 -8.504 -3.659 1.00 94.25 96 ILE A N 1
ATOM 693 C CA . ILE A 1 96 ? 11.259 -8.937 -4.917 1.00 94.25 96 ILE A CA 1
ATOM 694 C C . ILE A 1 96 ? 11.754 -10.341 -5.268 1.00 94.25 96 ILE A C 1
ATOM 696 O O . ILE A 1 96 ? 12.949 -10.592 -5.430 1.00 94.25 96 ILE A O 1
ATOM 700 N N . SER A 1 97 ? 10.819 -11.284 -5.351 1.00 93.38 97 SER A N 1
ATOM 701 C CA . SER A 1 97 ? 11.123 -12.697 -5.550 1.00 93.38 97 SER A CA 1
ATOM 702 C C . SER A 1 97 ? 9.912 -13.447 -6.100 1.00 93.38 97 SER A C 1
ATOM 704 O O . SER A 1 97 ? 8.771 -13.002 -6.004 1.00 93.38 97 SER A O 1
ATOM 706 N N . THR A 1 98 ? 10.131 -14.652 -6.619 1.00 92.19 98 THR A N 1
ATOM 707 C CA . THR A 1 98 ? 9.062 -15.609 -6.949 1.00 92.19 98 THR A CA 1
ATOM 708 C C . THR A 1 98 ? 8.585 -16.406 -5.728 1.00 92.19 98 THR A C 1
ATOM 710 O O . THR A 1 98 ? 7.830 -17.365 -5.862 1.00 92.19 98 THR A O 1
ATOM 713 N N . THR A 1 99 ? 9.049 -16.054 -4.526 1.00 88.69 99 THR A N 1
ATOM 714 C CA . THR A 1 99 ? 8.706 -16.741 -3.277 1.00 88.69 99 THR A CA 1
ATOM 715 C C . THR A 1 99 ? 7.221 -16.573 -2.949 1.00 88.69 99 THR A C 1
ATOM 717 O O . THR A 1 99 ? 6.736 -15.458 -2.770 1.00 88.69 99 THR A O 1
ATOM 720 N N . ASN A 1 100 ? 6.488 -17.683 -2.838 1.00 83.81 100 ASN A N 1
ATOM 721 C CA . ASN A 1 100 ? 5.034 -17.671 -2.632 1.00 83.81 100 ASN A CA 1
ATOM 722 C C . ASN A 1 100 ? 4.599 -17.274 -1.217 1.00 83.81 100 ASN A C 1
ATOM 724 O O . ASN A 1 100 ? 3.434 -16.950 -1.026 1.00 83.81 100 ASN A O 1
ATOM 728 N N . THR A 1 101 ? 5.503 -17.290 -0.235 1.00 85.38 101 THR A N 1
ATOM 729 C CA . THR A 1 101 ? 5.189 -16.898 1.149 1.00 85.38 101 THR A CA 1
ATOM 730 C C . THR A 1 101 ? 5.125 -15.384 1.340 1.00 85.38 101 THR A C 1
ATOM 732 O O . THR A 1 101 ? 4.625 -14.924 2.366 1.00 85.38 101 THR A O 1
ATOM 735 N N . LEU A 1 102 ? 5.599 -14.605 0.361 1.00 89.19 102 LEU A N 1
ATOM 736 C CA . LEU A 1 102 ? 5.553 -13.148 0.399 1.00 89.19 102 LEU A CA 1
ATOM 737 C C . LEU A 1 102 ? 4.104 -12.635 0.303 1.00 89.19 102 LEU A C 1
ATOM 739 O O . LEU A 1 102 ? 3.304 -13.180 -0.466 1.00 89.19 102 LEU A O 1
ATOM 743 N N . PRO A 1 103 ? 3.749 -11.589 1.068 1.00 88.00 103 PRO A N 1
ATOM 744 C CA . PRO A 1 103 ? 2.355 -11.213 1.286 1.00 88.00 103 PRO A CA 1
ATOM 745 C C . PRO A 1 103 ? 1.679 -10.554 0.084 1.00 88.00 103 PRO A C 1
ATOM 747 O O . PRO A 1 103 ? 0.464 -10.702 -0.068 1.00 88.00 103 PRO A O 1
ATOM 750 N N . PHE A 1 104 ? 2.433 -9.852 -0.764 1.00 91.56 104 PHE A N 1
ATOM 751 C CA . PHE A 1 104 ? 1.893 -9.065 -1.869 1.00 91.56 104 PHE A CA 1
ATOM 752 C C . PHE A 1 104 ? 2.446 -9.513 -3.215 1.00 91.56 104 PHE A C 1
ATOM 754 O O . PHE A 1 104 ? 3.564 -10.020 -3.304 1.00 91.56 104 PHE A O 1
ATOM 761 N N . ARG A 1 105 ? 1.670 -9.267 -4.271 1.00 93.44 105 ARG A N 1
ATOM 762 C CA . ARG A 1 105 ? 2.096 -9.402 -5.664 1.00 93.44 105 ARG A CA 1
ATOM 763 C C . ARG A 1 105 ? 2.042 -8.051 -6.359 1.00 93.44 105 ARG A C 1
ATOM 765 O O . ARG A 1 105 ? 1.068 -7.321 -6.197 1.00 93.44 105 ARG A O 1
ATOM 772 N N . ILE A 1 106 ? 3.064 -7.734 -7.148 1.00 95.06 106 ILE A N 1
ATOM 773 C CA . ILE A 1 106 ? 3.093 -6.521 -7.971 1.00 95.06 106 ILE A CA 1
ATOM 774 C C . ILE A 1 106 ? 2.230 -6.777 -9.207 1.00 95.06 106 ILE A C 1
ATOM 776 O O . ILE A 1 106 ? 2.529 -7.675 -9.995 1.00 95.06 106 ILE A O 1
ATOM 780 N N . VAL A 1 107 ? 1.158 -6.005 -9.376 1.00 95.12 107 VAL A N 1
ATOM 781 C CA . VAL A 1 107 ? 0.215 -6.157 -10.502 1.00 95.12 107 VAL A CA 1
ATOM 782 C C . VAL A 1 107 ? 0.318 -5.030 -11.524 1.00 95.12 107 VAL A C 1
ATOM 784 O O . VAL A 1 107 ? -0.142 -5.186 -12.651 1.00 95.12 107 VAL A O 1
ATOM 787 N N . GLY A 1 108 ? 0.957 -3.919 -11.162 1.00 95.00 108 GLY A N 1
ATOM 788 C CA . GLY A 1 108 ? 1.217 -2.823 -12.083 1.00 95.00 108 GLY A CA 1
ATOM 789 C C . GLY A 1 108 ? 2.014 -1.694 -11.446 1.00 95.00 108 GLY A C 1
ATOM 790 O O . GLY A 1 108 ? 2.282 -1.689 -10.244 1.00 95.00 108 GLY A O 1
ATOM 791 N N . LEU A 1 109 ? 2.374 -0.715 -12.265 1.00 94.06 109 LEU A N 1
ATOM 792 C CA . LEU A 1 109 ? 3.018 0.528 -11.846 1.00 94.06 109 LEU A CA 1
ATOM 793 C C . LEU A 1 109 ? 2.020 1.682 -11.954 1.00 94.06 109 LEU A C 1
ATOM 795 O O . LEU A 1 109 ? 1.180 1.691 -12.854 1.00 94.06 109 LEU A O 1
ATOM 799 N N . LEU A 1 110 ? 2.137 2.693 -11.085 1.00 93.81 110 LEU A N 1
ATOM 800 C CA . LEU A 1 110 ? 1.245 3.860 -11.122 1.00 93.81 110 LEU A CA 1
ATOM 801 C C . LEU A 1 110 ? 1.287 4.573 -12.483 1.00 93.81 110 LEU A C 1
ATOM 803 O O . LEU A 1 110 ? 0.267 5.072 -12.949 1.00 93.81 110 LEU A O 1
ATOM 807 N N . SER A 1 111 ? 2.442 4.561 -13.149 1.00 91.12 111 SER A N 1
ATOM 808 C CA . SER A 1 111 ? 2.643 5.114 -14.495 1.00 91.12 111 SER A CA 1
ATOM 809 C C . SER A 1 111 ? 1.722 4.545 -15.572 1.00 91.12 111 SER A C 1
ATOM 811 O O . SER A 1 111 ? 1.499 5.201 -16.585 1.00 91.12 111 SER A O 1
ATOM 813 N N . GLN A 1 112 ? 1.174 3.344 -15.369 1.00 89.69 112 GLN A N 1
ATOM 814 C CA . GLN A 1 112 ? 0.278 2.703 -16.332 1.00 89.69 112 GLN A CA 1
ATOM 815 C C . GLN A 1 112 ? -1.163 3.216 -16.235 1.00 89.69 112 GLN A C 1
ATOM 817 O O . GLN A 1 112 ? -1.919 3.074 -17.193 1.00 89.69 112 GLN A O 1
ATOM 822 N N . SER A 1 113 ? -1.553 3.790 -15.093 1.00 86.25 113 SER A N 1
ATOM 823 C CA . SER A 1 113 ? -2.928 4.229 -14.824 1.00 86.25 113 SER A CA 1
ATOM 824 C C . SER A 1 113 ? -3.054 5.721 -14.514 1.00 86.25 113 SER A C 1
ATOM 826 O O . SER A 1 113 ? -4.158 6.259 -14.566 1.00 86.25 113 SER A O 1
ATOM 828 N N . ALA A 1 114 ? -1.960 6.392 -14.151 1.00 87.94 114 ALA A N 1
ATOM 829 C CA . ALA A 1 114 ? -1.970 7.796 -13.762 1.00 87.94 114 ALA A CA 1
ATOM 830 C C . ALA A 1 114 ? -1.638 8.734 -14.939 1.00 87.94 114 ALA A C 1
ATOM 832 O O . ALA A 1 114 ? -0.858 8.366 -15.820 1.00 87.94 114 ALA A O 1
ATOM 833 N N . PRO A 1 115 ? -2.176 9.969 -14.947 1.00 85.81 115 PRO A N 1
ATOM 834 C CA . PRO A 1 115 ? -1.780 10.988 -15.911 1.00 85.81 115 PRO A CA 1
ATOM 835 C C . PRO A 1 115 ? -0.265 11.266 -15.882 1.00 85.81 115 PRO A C 1
ATOM 837 O O . PRO A 1 115 ? 0.355 11.180 -14.812 1.00 85.81 115 PRO A O 1
ATOM 840 N N . PRO A 1 116 ? 0.338 11.667 -17.018 1.00 81.81 116 PRO A N 1
ATOM 841 C CA . PRO A 1 116 ? 1.732 12.102 -17.057 1.00 81.81 116 PRO A CA 1
ATOM 842 C C . PRO A 1 116 ? 2.012 13.226 -16.049 1.00 81.81 116 PRO A C 1
ATOM 844 O O . PRO A 1 116 ? 1.209 14.146 -15.906 1.00 81.81 116 PRO A O 1
ATOM 847 N N . GLY A 1 117 ? 3.156 13.157 -15.365 1.00 81.38 117 GLY A N 1
ATOM 848 C CA . GLY A 1 117 ? 3.549 14.138 -14.343 1.00 81.38 117 GLY A CA 1
ATOM 849 C C . GLY A 1 117 ? 2.987 13.874 -12.941 1.00 81.38 117 GLY A C 1
ATOM 850 O O . GLY A 1 117 ? 3.188 14.696 -12.056 1.00 81.38 117 GLY A O 1
ATOM 851 N N . THR A 1 118 ? 2.305 12.745 -12.721 1.00 89.56 118 THR A N 1
ATOM 852 C CA . THR A 1 118 ? 1.879 12.329 -11.375 1.00 89.56 118 THR A CA 1
ATOM 853 C C . THR A 1 118 ? 3.085 11.957 -10.507 1.00 89.56 118 THR A C 1
ATOM 855 O O . THR A 1 118 ? 3.945 11.178 -10.926 1.00 89.56 118 THR A O 1
ATOM 858 N N . ASP A 1 119 ? 3.116 12.447 -9.268 1.00 88.94 119 ASP A N 1
ATOM 859 C CA . ASP A 1 119 ? 4.171 12.119 -8.307 1.00 88.94 119 ASP A CA 1
ATOM 860 C C . ASP A 1 119 ? 4.260 10.607 -8.048 1.00 88.94 119 ASP A C 1
ATOM 862 O O . ASP A 1 119 ? 3.268 9.929 -7.750 1.00 88.94 119 ASP A O 1
ATOM 866 N N . GLY A 1 120 ? 5.477 10.070 -8.156 1.00 87.38 120 GLY A N 1
ATOM 867 C CA . GLY A 1 120 ? 5.744 8.639 -8.017 1.00 87.38 120 GLY A CA 1
ATOM 868 C C . GLY A 1 120 ? 5.381 7.799 -9.248 1.00 87.38 120 GLY A C 1
ATOM 869 O O . GLY A 1 120 ? 5.424 6.574 -9.162 1.00 87.38 120 GLY A O 1
ATOM 870 N N . ALA A 1 121 ? 5.039 8.411 -10.387 1.00 90.50 121 ALA A N 1
ATOM 871 C CA . ALA A 1 121 ? 4.823 7.707 -11.656 1.00 90.50 121 ALA A CA 1
ATOM 872 C C . ALA A 1 121 ? 6.101 7.557 -12.511 1.00 90.50 121 ALA A C 1
ATOM 874 O O . ALA A 1 121 ? 6.040 7.023 -13.614 1.00 90.50 121 ALA A O 1
ATOM 875 N N . ASP A 1 122 ? 7.266 8.008 -12.044 1.00 89.19 122 ASP A N 1
ATOM 876 C CA . ASP A 1 122 ? 8.535 7.721 -12.718 1.00 89.19 122 ASP A CA 1
ATOM 877 C C . ASP A 1 122 ? 9.029 6.317 -12.340 1.00 89.19 122 ASP A C 1
ATOM 879 O O . ASP A 1 122 ? 9.353 6.052 -11.186 1.00 89.19 122 ASP A O 1
ATOM 883 N N . ASN A 1 123 ? 9.111 5.416 -13.322 1.00 89.31 123 ASN A N 1
ATOM 884 C CA . ASN A 1 123 ? 9.526 4.021 -13.128 1.00 89.31 123 ASN A CA 1
ATOM 885 C C . ASN A 1 123 ? 11.042 3.843 -12.939 1.00 89.31 123 ASN A C 1
ATOM 887 O O . ASN A 1 123 ? 11.505 2.713 -12.796 1.00 89.31 123 ASN A O 1
ATOM 891 N N . THR A 1 124 ? 11.817 4.923 -13.005 1.00 89.56 124 THR A N 1
ATOM 892 C CA . THR A 1 124 ? 13.282 4.891 -12.888 1.00 89.56 124 THR A CA 1
ATOM 893 C C . THR A 1 124 ? 13.790 5.553 -11.611 1.00 89.56 124 THR A C 1
ATOM 895 O O . THR A 1 124 ? 14.898 5.253 -11.164 1.00 89.56 124 THR A O 1
ATOM 898 N N . SER A 1 125 ? 12.964 6.390 -10.983 1.00 90.38 125 SER A N 1
ATOM 899 C CA . SER A 1 125 ? 13.289 7.072 -9.734 1.00 90.38 125 SER A CA 1
ATOM 900 C C . SER A 1 125 ? 12.883 6.254 -8.508 1.00 90.38 125 SER A C 1
ATOM 902 O O . SER A 1 125 ? 11.891 5.522 -8.507 1.00 90.38 125 SER A O 1
ATOM 904 N N . ALA A 1 126 ? 13.655 6.401 -7.429 1.00 89.75 126 ALA A N 1
ATOM 905 C CA . ALA A 1 126 ? 13.281 5.878 -6.121 1.00 89.75 126 ALA A CA 1
ATOM 906 C C . ALA A 1 126 ? 1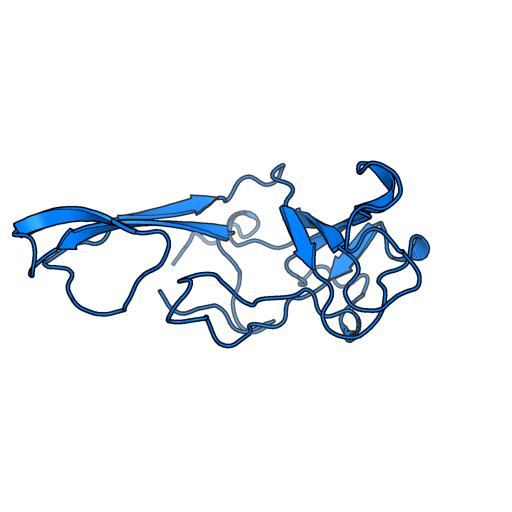1.910 6.416 -5.680 1.00 89.75 126 ALA A C 1
ATOM 908 O O . ALA A 1 126 ? 11.474 7.481 -6.122 1.00 89.75 126 ALA A O 1
ATOM 909 N N . PHE A 1 127 ? 11.250 5.685 -4.780 1.00 91.12 127 PHE A N 1
ATOM 910 C CA . PHE A 1 127 ? 9.934 6.041 -4.239 1.00 91.12 127 PHE A CA 1
ATOM 911 C C . PHE A 1 127 ? 8.806 6.057 -5.277 1.00 91.12 127 PHE A C 1
ATOM 913 O O . PHE A 1 127 ? 7.754 6.665 -5.059 1.00 91.12 127 PHE A O 1
ATOM 920 N N . ASN A 1 128 ? 8.990 5.363 -6.401 1.00 94.00 128 ASN A N 1
ATOM 921 C CA . ASN A 1 128 ? 7.905 5.145 -7.339 1.00 94.00 128 ASN A CA 1
ATOM 922 C C . ASN A 1 128 ? 6.750 4.374 -6.682 1.00 94.00 128 ASN A C 1
ATOM 924 O O . ASN A 1 128 ? 6.917 3.607 -5.729 1.00 94.00 128 ASN A O 1
ATOM 928 N N . ARG A 1 129 ? 5.545 4.607 -7.185 1.00 94.12 129 ARG A N 1
ATOM 929 C CA . ARG A 1 129 ? 4.318 4.023 -6.657 1.00 94.12 129 ARG A CA 1
ATOM 930 C C . ARG A 1 129 ? 3.889 2.870 -7.542 1.00 94.12 129 ARG A C 1
ATOM 932 O O . ARG A 1 129 ? 3.873 2.969 -8.770 1.00 94.12 129 ARG A O 1
ATOM 939 N N . VAL A 1 130 ? 3.517 1.778 -6.896 1.00 94.25 130 VAL A N 1
ATOM 940 C CA . VAL A 1 130 ? 3.131 0.531 -7.545 1.00 94.25 130 VAL A CA 1
ATOM 941 C C . VAL A 1 130 ? 1.771 0.080 -7.062 1.00 94.25 130 VAL A C 1
ATOM 943 O O . VAL A 1 130 ? 1.326 0.444 -5.975 1.00 94.25 130 VAL A O 1
ATOM 946 N N . ILE A 1 131 ? 1.111 -0.712 -7.893 1.00 94.69 131 ILE A N 1
ATOM 947 C CA . ILE A 1 131 ? -0.158 -1.346 -7.585 1.00 94.69 131 ILE A CA 1
ATOM 948 C C . ILE A 1 131 ? 0.159 -2.767 -7.131 1.00 94.69 131 ILE A C 1
ATOM 950 O O . ILE A 1 131 ? 0.783 -3.540 -7.865 1.00 94.69 131 ILE A O 1
ATOM 954 N N . VAL A 1 132 ? -0.266 -3.104 -5.918 1.00 93.50 132 VAL A N 1
ATOM 955 C CA . VAL A 1 132 ? -0.106 -4.437 -5.337 1.00 93.50 132 VAL A CA 1
ATOM 956 C C . VAL A 1 132 ? -1.452 -5.083 -5.059 1.00 93.50 132 VAL A C 1
ATOM 958 O O . VAL A 1 132 ? -2.419 -4.405 -4.713 1.00 93.50 132 VAL A O 1
ATOM 961 N N . SER A 1 133 ? -1.495 -6.405 -5.177 1.00 92.25 133 SER A N 1
ATOM 962 C CA . SER A 1 133 ? -2.626 -7.236 -4.770 1.00 92.25 133 SER A CA 1
ATOM 963 C C . SER A 1 133 ? -2.211 -8.224 -3.683 1.00 92.25 133 SER A C 1
ATOM 965 O O . SER A 1 133 ? -1.021 -8.488 -3.470 1.00 92.25 133 SER A O 1
ATOM 967 N N . ALA A 1 134 ? -3.199 -8.807 -3.010 1.00 89.12 134 ALA A N 1
ATOM 968 C CA . ALA A 1 134 ? -2.978 -9.879 -2.047 1.00 89.12 134 ALA A CA 1
ATOM 969 C C . ALA A 1 134 ? -2.322 -11.107 -2.712 1.00 89.12 134 ALA A C 1
ATOM 971 O O . ALA A 1 134 ? -2.762 -11.558 -3.773 1.00 89.12 134 ALA A O 1
ATOM 972 N N . ASN A 1 135 ? -1.298 -11.684 -2.074 1.00 86.12 135 ASN A N 1
ATOM 973 C CA . ASN A 1 135 ? -0.702 -12.958 -2.485 1.00 86.12 135 ASN A CA 1
ATOM 974 C C . ASN A 1 135 ? -0.837 -14.036 -1.408 1.00 86.12 135 ASN A C 1
ATOM 976 O O . ASN A 1 135 ? -1.488 -15.041 -1.665 1.00 86.12 135 ASN A O 1
ATOM 980 N N . ASN A 1 136 ? -0.270 -13.848 -0.217 1.00 83.44 136 ASN A N 1
ATOM 981 C CA . ASN A 1 136 ? -0.259 -14.874 0.833 1.00 83.44 136 ASN A CA 1
ATOM 982 C C . ASN A 1 136 ? -0.861 -14.349 2.141 1.00 83.44 136 ASN A C 1
ATOM 984 O O . ASN A 1 136 ? -0.153 -14.088 3.112 1.00 83.44 136 ASN A O 1
ATOM 988 N N . TRP A 1 137 ? -2.177 -14.138 2.132 1.00 83.69 137 TRP A N 1
ATOM 989 C CA . TRP A 1 137 ? -2.939 -13.718 3.311 1.00 83.69 137 TRP A CA 1
ATOM 990 C C . TRP A 1 137 ? -3.552 -14.919 4.043 1.00 83.69 137 TRP A C 1
ATOM 992 O O . TRP A 1 137 ? -3.669 -15.999 3.460 1.00 83.69 137 TRP A O 1
ATOM 1002 N N . ASP A 1 138 ? -3.947 -14.746 5.306 1.00 71.50 138 ASP A N 1
ATOM 1003 C CA . ASP A 1 138 ? -4.372 -15.838 6.203 1.00 71.50 138 ASP A CA 1
ATOM 1004 C C . ASP A 1 138 ? -5.530 -16.675 5.663 1.00 71.50 138 ASP A C 1
ATOM 1006 O O . ASP A 1 138 ? -5.571 -17.890 5.790 1.00 71.50 138 ASP A O 1
ATOM 1010 N N . ARG A 1 139 ? -6.391 -16.067 4.855 1.00 62.38 139 ARG A N 1
ATOM 1011 C CA . ARG A 1 139 ? -7.533 -16.747 4.224 1.00 62.38 139 ARG A CA 1
ATOM 1012 C C . ARG A 1 139 ? -7.150 -17.786 3.161 1.00 62.38 139 ARG A C 1
ATOM 1014 O O . ARG A 1 139 ? -8.023 -18.491 2.661 1.00 62.38 139 ARG A O 1
ATOM 1021 N N . LYS A 1 140 ? -5.870 -17.866 2.775 1.00 59.12 140 LYS A N 1
ATOM 1022 C CA . LYS A 1 140 ? -5.331 -18.959 1.945 1.00 59.12 140 LYS A CA 1
ATOM 1023 C C . LYS A 1 140 ? -4.858 -20.159 2.775 1.00 59.12 140 LYS A C 1
ATOM 1025 O O . LYS A 1 140 ? -4.561 -21.203 2.196 1.00 59.12 140 LYS A O 1
ATOM 1030 N N . SER A 1 141 ? -4.803 -20.028 4.100 1.00 57.06 141 SER A N 1
ATOM 1031 C CA . SER A 1 141 ? -4.616 -21.127 5.043 1.00 57.06 141 SER A CA 1
ATOM 1032 C C . SER A 1 141 ? -5.969 -21.773 5.356 1.00 57.06 141 SER A C 1
ATOM 1034 O O . SER A 1 141 ? -6.957 -21.097 5.623 1.00 57.06 141 SER A O 1
ATOM 1036 N N . LEU A 1 142 ? -6.028 -23.106 5.317 1.00 54.25 142 LEU A N 1
ATOM 1037 C CA . LEU A 1 142 ? -7.199 -23.893 5.741 1.00 54.25 142 LEU A CA 1
ATOM 1038 C C . LEU A 1 142 ? -7.319 -23.990 7.274 1.00 54.25 142 LEU A C 1
ATOM 1040 O O . LEU A 1 142 ? -8.271 -24.575 7.788 1.00 54.25 142 LEU A O 1
ATOM 1044 N N . LEU A 1 143 ? -6.334 -23.460 7.998 1.00 51.12 143 LEU A N 1
ATOM 1045 C CA . LEU A 1 143 ? -6.314 -23.371 9.449 1.00 51.12 143 LEU A CA 1
ATOM 1046 C C . LEU A 1 143 ? -6.807 -21.963 9.776 1.00 51.12 143 LEU A C 1
ATOM 1048 O O . LEU A 1 143 ? -6.151 -21.004 9.392 1.00 51.12 143 LEU A O 1
ATOM 1052 N N . GLY A 1 144 ? -8.005 -21.850 10.349 1.00 47.22 144 GLY A N 1
ATOM 1053 C CA . GLY A 1 144 ? -8.689 -20.567 10.516 1.00 47.22 144 GLY A CA 1
ATOM 1054 C C . GLY A 1 144 ? -7.888 -19.513 11.289 1.00 47.22 144 GLY A C 1
ATOM 1055 O O . GLY A 1 144 ? -6.987 -19.852 12.051 1.00 47.22 144 GLY A O 1
ATOM 1056 N N . ILE A 1 145 ? -8.301 -18.255 11.107 1.00 51.81 145 ILE A N 1
ATOM 1057 C CA . ILE A 1 145 ? -7.806 -17.063 11.811 1.00 51.81 145 ILE A CA 1
ATOM 1058 C C . ILE A 1 145 ? -7.807 -17.337 13.321 1.00 51.81 145 ILE A C 1
ATOM 1060 O O . ILE A 1 145 ? -8.877 -17.531 13.908 1.00 51.81 145 ILE A O 1
ATOM 1064 N N . SER A 1 146 ? -6.621 -17.390 13.931 1.00 51.19 146 SER A N 1
ATOM 1065 C CA . SER A 1 146 ? -6.424 -17.598 15.375 1.00 51.19 146 SER A CA 1
ATOM 1066 C C . SER A 1 146 ? -6.178 -16.296 16.118 1.00 51.19 146 SER A C 1
ATOM 1068 O O . SER A 1 146 ? -5.289 -15.548 15.652 1.00 51.19 146 SER A O 1
#

Foldseek 3Di:
DDDDAWPDDFAQAAWQWKWAQFPVVRGIDIDRADPVDRGDDDMGTDGDRDQPDKDKFWADFFFDAPVLAFWAWIKHFDDQDPVVRDTPIGIYPVRTHNDQQHFKGFHFFVLVPDDPPDPLNDRGGHGRITMIGTRGHPVVDPPDDD

pLDDT: mean 82.25, std 12.65, range [40.69, 95.62]

Secondary structure (DSSP, 8-state):
-PPPPTTTS-B--EEEEEEEEETTTTEEEEESS--SSSEEEEEEEEEE--TT-EEEEEBSSSPPPGGGTT-EEEEEPPPP-TTT-----EEEEEEEES-TTSSEEEEEEGGGTSPTT-TT--SSSTT-EEEEEESSBGGGSSS---

Sequence (146 aa):
MSASVAGTTQIDGIFYGCTYLSTALGRQVWQNYYAGSGAAGDVTAYICTDPEAQFIVQSNNTAIAFADIGANINFVAGTPNSTTQFATSAVDQSTISTTNTLPFRIVGLLSQSAPPGTDGADNTSAFNRVIVSANNWDRKSLLGIS